Protein AF-A0A4U9VZW2-F1 (afdb_monomer)

Structure (mmCIF, N/CA/C/O backbone):
data_AF-A0A4U9VZW2-F1
#
_entry.id   AF-A0A4U9VZW2-F1
#
loop_
_atom_site.group_PDB
_atom_site.id
_atom_site.type_symbol
_atom_site.label_atom_id
_atom_site.label_alt_id
_atom_site.label_comp_id
_atom_site.label_asym_id
_atom_site.label_entity_id
_atom_site.label_seq_id
_atom_site.pdbx_PDB_ins_code
_atom_site.Cartn_x
_atom_site.Cartn_y
_atom_site.Cartn_z
_atom_site.occupancy
_atom_site.B_iso_or_equiv
_atom_site.auth_seq_id
_atom_site.auth_comp_id
_atom_site.auth_asym_id
_atom_site.auth_atom_id
_atom_site.pdbx_PDB_model_num
ATOM 1 N N . MET A 1 1 ? -30.112 4.342 23.557 1.00 39.19 1 MET A N 1
ATOM 2 C CA . MET A 1 1 ? -29.332 3.301 22.851 1.00 39.19 1 MET A CA 1
ATOM 3 C C . MET A 1 1 ? -28.695 4.005 21.661 1.00 39.19 1 MET A C 1
ATOM 5 O O . MET A 1 1 ? -29.442 4.526 20.860 1.00 39.19 1 MET A O 1
ATOM 9 N N . GLN A 1 2 ? -27.408 4.328 21.600 1.00 42.91 2 GLN A N 1
ATOM 10 C CA . GLN A 1 2 ? -26.282 3.405 21.543 1.00 42.91 2 GLN A CA 1
ATOM 11 C C . GLN A 1 2 ? -25.021 4.188 21.951 1.00 42.91 2 GLN A C 1
ATOM 13 O O . GLN A 1 2 ? -24.633 5.150 21.292 1.00 42.91 2 GLN A O 1
ATOM 18 N N . ARG A 1 3 ? -24.383 3.798 23.053 1.00 37.78 3 ARG A N 1
ATOM 19 C CA . ARG A 1 3 ? -22.999 4.193 23.321 1.00 37.78 3 ARG A CA 1
ATOM 20 C C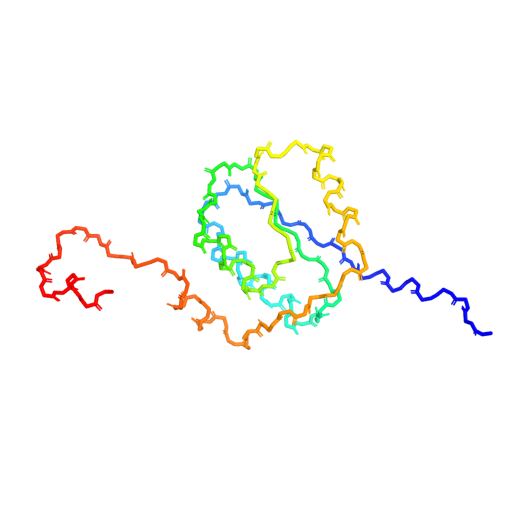 . ARG A 1 3 ? -22.117 3.580 22.225 1.00 37.78 3 ARG A C 1
ATOM 22 O O . ARG A 1 3 ? -22.179 2.376 22.019 1.00 37.78 3 ARG A O 1
ATOM 29 N N . GLY A 1 4 ? -21.336 4.425 21.554 1.00 41.81 4 GLY A N 1
ATOM 30 C CA . GLY A 1 4 ? -20.045 4.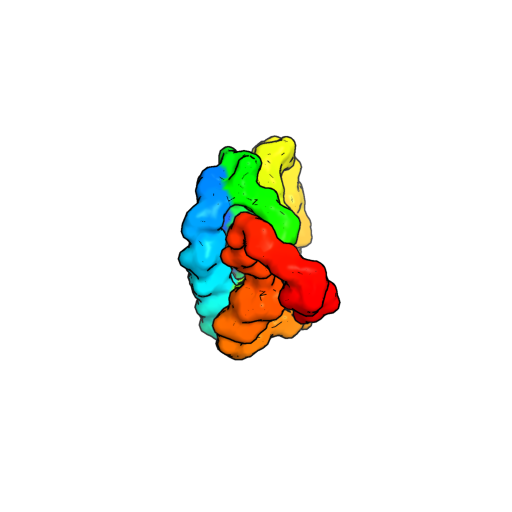115 20.935 1.00 41.81 4 GLY A CA 1
ATOM 31 C C . GLY A 1 4 ? -19.922 2.824 20.124 1.00 41.81 4 GLY A C 1
ATOM 32 O O . GLY A 1 4 ? -19.431 1.826 20.634 1.00 41.81 4 GLY A O 1
ATOM 33 N N . MET A 1 5 ? -20.189 2.885 18.820 1.00 43.16 5 MET A N 1
ATOM 34 C CA . MET A 1 5 ? -19.498 2.003 17.873 1.00 43.16 5 MET A CA 1
ATOM 35 C C . MET A 1 5 ? -18.223 2.700 17.400 1.00 43.16 5 MET A C 1
ATOM 37 O O . MET A 1 5 ? -18.113 3.127 16.255 1.00 43.16 5 MET A O 1
ATOM 41 N N . LEU A 1 6 ? -17.235 2.826 18.287 1.00 48.75 6 LEU A N 1
ATOM 42 C CA . LEU A 1 6 ? -15.861 2.973 17.817 1.00 48.75 6 LEU A CA 1
ATOM 43 C C . LEU A 1 6 ? -15.429 1.599 17.293 1.00 48.75 6 LEU A C 1
ATOM 45 O O . LEU A 1 6 ? -14.735 0.846 17.968 1.00 48.75 6 LEU A O 1
ATOM 49 N N . THR A 1 7 ? -15.885 1.237 16.093 1.00 51.06 7 THR A N 1
ATOM 50 C CA . THR A 1 7 ? -15.303 0.134 15.321 1.00 51.06 7 THR A CA 1
ATOM 51 C C . THR A 1 7 ? -13.916 0.587 14.872 1.00 51.06 7 THR A C 1
ATOM 53 O O . THR A 1 7 ? -13.721 1.047 13.748 1.00 51.06 7 THR A O 1
ATOM 56 N N . ILE A 1 8 ? -12.942 0.537 15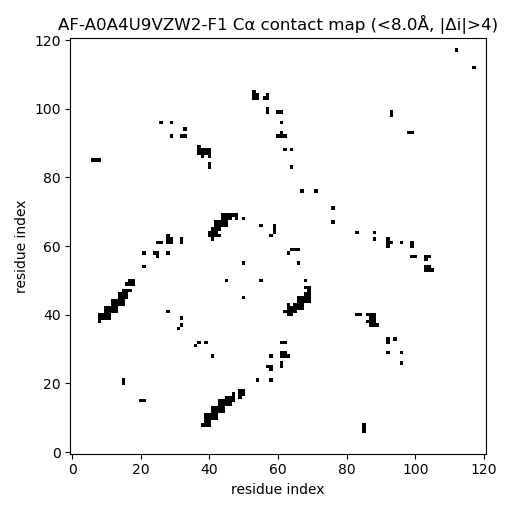.782 1.00 57.03 8 ILE A N 1
ATOM 57 C CA . ILE A 1 8 ? -11.546 0.831 15.465 1.00 57.03 8 ILE A CA 1
ATOM 58 C C . ILE A 1 8 ? -10.994 -0.405 14.761 1.00 57.03 8 ILE A C 1
ATOM 60 O O . ILE A 1 8 ? -10.429 -1.305 15.375 1.00 57.03 8 ILE A O 1
ATOM 64 N N . ALA A 1 9 ? -11.207 -0.482 13.451 1.00 75.62 9 ALA A N 1
ATOM 65 C CA . ALA A 1 9 ? -10.471 -1.428 12.630 1.00 75.62 9 ALA A CA 1
ATOM 66 C C . ALA A 1 9 ? -8.979 -1.056 12.660 1.00 75.62 9 ALA A C 1
ATOM 68 O O . ALA A 1 9 ? -8.637 0.130 12.612 1.00 75.62 9 ALA A O 1
ATOM 69 N N . ALA A 1 10 ? -8.097 -2.051 12.753 1.00 92.00 10 ALA A N 1
ATOM 70 C CA . ALA A 1 10 ? -6.655 -1.828 12.824 1.00 92.00 10 ALA A CA 1
ATOM 71 C C . ALA A 1 10 ? -6.131 -1.022 11.617 1.00 92.00 10 ALA A C 1
ATOM 73 O O . ALA A 1 10 ? -6.718 -1.042 10.529 1.00 92.00 10 ALA A O 1
ATOM 74 N N . THR A 1 11 ? -5.017 -0.317 11.823 1.00 96.00 11 THR A N 1
ATOM 75 C CA . THR A 1 11 ? -4.229 0.287 10.741 1.00 96.00 11 THR A CA 1
ATOM 76 C C . THR A 1 11 ? -2.906 -0.465 10.661 1.00 96.00 11 THR A C 1
ATOM 78 O O . THR A 1 11 ? -2.151 -0.467 11.629 1.00 96.00 11 THR A O 1
ATOM 81 N N . LEU A 1 12 ? -2.647 -1.130 9.538 1.00 97.56 12 LEU A N 1
ATOM 82 C CA . LEU A 1 12 ? -1.380 -1.790 9.238 1.00 97.56 12 LEU A CA 1
ATOM 83 C C . LEU A 1 12 ? -0.543 -0.873 8.357 1.00 97.56 12 LEU A C 1
ATOM 85 O O . LEU A 1 12 ? -1.049 -0.342 7.369 1.00 97.56 12 LEU A O 1
ATOM 89 N N . ILE A 1 13 ? 0.722 -0.694 8.721 1.00 98.06 13 ILE A N 1
ATOM 90 C CA . ILE A 1 13 ? 1.673 0.135 7.986 1.00 98.06 13 ILE A CA 1
ATOM 91 C C . ILE A 1 13 ? 2.816 -0.771 7.547 1.00 98.06 13 ILE A C 1
ATOM 93 O O . ILE A 1 13 ? 3.542 -1.300 8.385 1.00 98.06 13 ILE A O 1
ATOM 97 N N . PHE A 1 14 ? 2.971 -0.930 6.241 1.00 98.00 14 PHE A N 1
ATOM 98 C CA . PHE A 1 14 ? 4.127 -1.570 5.632 1.00 98.00 14 PHE A CA 1
ATOM 99 C C . PHE A 1 14 ? 5.193 -0.522 5.350 1.00 98.00 14 PHE A C 1
ATOM 101 O O . PHE A 1 14 ? 4.868 0.583 4.918 1.00 98.00 14 PHE A O 1
ATOM 108 N N . ALA A 1 15 ? 6.453 -0.862 5.582 1.00 96.50 15 ALA A N 1
ATOM 109 C CA . ALA A 1 15 ? 7.581 -0.070 5.120 1.00 96.50 15 ALA A CA 1
ATOM 110 C C . ALA A 1 15 ? 8.095 -0.687 3.816 1.00 96.50 15 ALA A C 1
ATOM 112 O O . ALA A 1 15 ? 8.321 -1.890 3.769 1.00 96.50 15 ALA A O 1
ATOM 113 N N . LEU A 1 16 ? 8.247 0.133 2.781 1.00 96.12 16 LEU A N 1
ATOM 114 C CA . LEU A 1 16 ? 8.802 -0.264 1.491 1.00 96.12 16 LEU A CA 1
ATOM 115 C C . LEU A 1 16 ? 10.176 0.382 1.338 1.00 96.12 16 LEU A C 1
ATOM 117 O O . LEU A 1 16 ? 10.279 1.612 1.318 1.00 96.12 16 LEU A O 1
ATOM 121 N N . TYR A 1 17 ? 11.219 -0.430 1.242 1.00 95.31 17 TYR A N 1
ATOM 122 C CA . TYR A 1 17 ? 12.598 0.022 1.120 1.00 95.31 17 TYR A CA 1
ATOM 123 C C . TYR A 1 17 ? 13.138 -0.150 -0.291 1.00 95.31 17 TYR A C 1
ATOM 125 O O . TYR A 1 17 ? 13.990 0.644 -0.685 1.00 95.31 17 TYR A O 1
ATOM 133 N N . GLN A 1 18 ? 12.705 -1.169 -1.028 1.00 93.88 18 GLN A N 1
ATOM 134 C CA . GLN A 1 18 ? 13.274 -1.526 -2.324 1.00 93.88 18 GLN A CA 1
ATOM 135 C C . GLN A 1 18 ? 12.191 -1.988 -3.309 1.00 93.88 18 GLN A C 1
ATOM 137 O O . GLN A 1 18 ? 11.130 -2.474 -2.929 1.00 93.88 18 GLN A O 1
ATOM 142 N N . SER A 1 19 ? 12.448 -1.814 -4.608 1.00 91.19 19 SER A N 1
ATOM 143 C CA . SER A 1 19 ? 11.466 -2.121 -5.660 1.00 91.19 19 SER A CA 1
ATOM 144 C C . SER A 1 19 ? 11.207 -3.620 -5.861 1.00 91.19 19 SER A C 1
ATOM 146 O O . SER A 1 19 ? 10.221 -3.990 -6.486 1.00 91.19 19 SER A O 1
ATOM 148 N N . ASP A 1 20 ? 12.096 -4.491 -5.393 1.00 91.75 20 ASP A N 1
ATOM 149 C CA . ASP A 1 20 ? 11.942 -5.948 -5.458 1.00 91.75 20 ASP A CA 1
ATOM 150 C C . ASP A 1 20 ? 10.969 -6.496 -4.398 1.00 91.75 20 ASP A C 1
ATOM 152 O O . ASP A 1 20 ? 10.382 -7.556 -4.599 1.00 91.75 20 ASP A O 1
ATOM 156 N N . GLU A 1 21 ? 10.696 -5.733 -3.336 1.00 94.56 21 GLU A N 1
ATOM 157 C CA . GLU A 1 21 ? 9.683 -6.057 -2.319 1.00 94.56 21 GLU A CA 1
ATOM 158 C C . GLU A 1 21 ? 8.241 -5.870 -2.831 1.00 94.56 21 GLU A C 1
ATOM 160 O O . GLU A 1 21 ? 7.291 -6.327 -2.195 1.00 94.56 21 GLU A O 1
ATOM 165 N N . ILE A 1 22 ? 8.046 -5.196 -3.974 1.00 94.12 22 ILE A N 1
ATOM 166 C CA . ILE A 1 22 ? 6.721 -4.830 -4.504 1.00 94.12 22 ILE A CA 1
ATOM 167 C C . ILE A 1 22 ? 5.836 -6.051 -4.730 1.00 94.12 22 ILE A C 1
ATOM 169 O O . ILE A 1 22 ? 4.658 -6.023 -4.374 1.00 94.12 22 ILE A O 1
ATOM 173 N N . ASP A 1 23 ? 6.392 -7.115 -5.305 1.00 93.12 23 ASP A N 1
ATOM 174 C CA . ASP A 1 23 ? 5.631 -8.323 -5.613 1.00 93.12 23 ASP A CA 1
ATOM 175 C C . ASP A 1 23 ? 5.155 -9.011 -4.334 1.00 93.12 23 ASP A C 1
ATOM 177 O O . ASP A 1 23 ? 3.971 -9.327 -4.203 1.00 93.12 23 ASP A O 1
ATOM 181 N N . GLU A 1 24 ? 6.047 -9.201 -3.364 1.00 95.44 24 GLU A N 1
ATOM 182 C CA . GLU A 1 24 ? 5.690 -9.793 -2.076 1.00 95.44 24 GLU A CA 1
ATOM 183 C C . GLU A 1 24 ? 4.649 -8.930 -1.349 1.00 95.44 24 GLU A C 1
ATOM 185 O O . GLU A 1 24 ? 3.619 -9.428 -0.882 1.00 95.44 24 GLU A O 1
ATOM 190 N N . LEU A 1 25 ? 4.871 -7.616 -1.322 1.00 96.69 25 LEU A N 1
ATOM 191 C CA . LEU A 1 25 ? 3.983 -6.667 -0.672 1.00 96.69 25 LEU A CA 1
ATOM 192 C C . LEU A 1 25 ? 2.590 -6.647 -1.322 1.00 96.69 25 LEU A C 1
ATOM 194 O O . LEU A 1 25 ? 1.581 -6.611 -0.615 1.00 96.69 25 LEU A O 1
ATOM 198 N N . ALA A 1 26 ? 2.507 -6.729 -2.652 1.00 96.50 26 ALA A N 1
ATOM 199 C CA . ALA A 1 26 ? 1.244 -6.817 -3.377 1.00 96.50 26 ALA A CA 1
ATOM 200 C C . ALA A 1 26 ? 0.425 -8.047 -2.945 1.00 96.50 26 ALA A C 1
ATOM 202 O O . ALA A 1 26 ? -0.770 -7.909 -2.660 1.00 96.50 26 ALA A O 1
ATOM 203 N N . HIS A 1 27 ? 1.067 -9.216 -2.820 1.00 97.06 27 HIS A N 1
ATOM 204 C CA . HIS A 1 27 ? 0.428 -10.449 -2.344 1.00 97.06 27 HIS A CA 1
ATOM 205 C C . HIS A 1 27 ? -0.045 -10.336 -0.893 1.00 97.06 27 HIS A C 1
ATOM 207 O O . HIS A 1 27 ? -1.182 -10.699 -0.578 1.00 97.06 27 HIS A O 1
ATOM 213 N N . GLN A 1 28 ? 0.791 -9.791 -0.005 1.00 97.81 28 GLN A N 1
ATOM 214 C CA . GLN A 1 28 ? 0.434 -9.603 1.403 1.00 97.81 28 GLN A CA 1
ATOM 215 C C . GLN A 1 28 ? -0.774 -8.667 1.560 1.00 97.81 28 GLN A C 1
ATOM 217 O O . GLN A 1 28 ? -1.728 -8.989 2.274 1.00 97.81 28 GLN A O 1
ATOM 222 N N . ILE A 1 29 ? -0.767 -7.526 0.865 1.00 97.81 29 ILE A N 1
ATOM 223 C CA . ILE A 1 29 ? -1.851 -6.534 0.902 1.00 97.81 29 ILE A CA 1
ATOM 224 C C . ILE A 1 29 ? -3.156 -7.127 0.375 1.00 97.81 29 ILE A C 1
ATOM 226 O O . ILE A 1 29 ? -4.201 -6.961 1.012 1.00 97.81 29 ILE A O 1
ATOM 230 N N . HIS A 1 30 ? -3.103 -7.821 -0.762 1.00 97.88 30 HIS A N 1
ATOM 231 C CA . HIS A 1 30 ? -4.272 -8.457 -1.367 1.00 97.88 30 HIS A CA 1
ATOM 232 C C . HIS A 1 30 ? -4.872 -9.526 -0.450 1.00 97.88 30 HIS A C 1
ATOM 234 O O . HIS A 1 30 ? -6.059 -9.460 -0.123 1.00 97.88 30 HIS A O 1
ATOM 240 N N . SER A 1 31 ? -4.043 -10.433 0.072 1.00 96.88 31 SER A N 1
ATOM 241 C CA . SER A 1 31 ? -4.473 -11.485 1.000 1.00 96.88 31 SER A CA 1
ATOM 242 C C . SER A 1 31 ? -5.108 -10.911 2.273 1.00 96.88 31 SER A C 1
ATOM 244 O O . SER A 1 31 ? -6.192 -11.333 2.699 1.00 96.88 31 SER A O 1
ATOM 246 N N . LEU A 1 32 ? -4.500 -9.875 2.861 1.00 96.50 32 LEU A N 1
ATOM 247 C CA . LEU A 1 32 ? -5.066 -9.168 4.011 1.00 96.50 32 LEU A CA 1
ATOM 248 C C . LEU A 1 32 ? -6.404 -8.511 3.676 1.00 96.50 32 LEU A C 1
ATOM 250 O O . LEU A 1 32 ? -7.349 -8.608 4.460 1.00 96.50 32 LEU A O 1
ATOM 254 N N . ARG A 1 33 ? -6.512 -7.865 2.512 1.00 96.00 33 ARG A N 1
ATOM 255 C CA . ARG A 1 33 ? -7.756 -7.226 2.083 1.00 96.00 33 ARG A CA 1
ATOM 256 C C . ARG A 1 33 ? -8.879 -8.244 1.893 1.00 96.00 33 ARG A C 1
ATOM 258 O O . ARG A 1 33 ? -9.986 -8.003 2.373 1.00 96.00 33 ARG A O 1
ATOM 265 N N . ARG A 1 34 ? -8.603 -9.376 1.239 1.00 95.12 34 ARG A N 1
ATOM 266 C CA . ARG A 1 34 ? -9.583 -10.451 1.011 1.00 95.12 34 ARG A CA 1
ATOM 267 C C . ARG A 1 34 ? -10.020 -11.116 2.317 1.00 95.12 34 ARG A C 1
ATOM 269 O O . ARG A 1 34 ? -11.204 -11.381 2.489 1.00 95.12 34 ARG A O 1
ATOM 276 N N . SER A 1 35 ? -9.094 -11.335 3.252 1.00 94.19 35 SER A N 1
ATOM 277 C CA . SER A 1 35 ? -9.375 -12.043 4.512 1.00 94.19 35 SER A CA 1
ATOM 278 C C . SER A 1 35 ? -9.967 -11.169 5.624 1.00 94.19 35 SER A C 1
ATOM 280 O O . SER A 1 35 ? -10.691 -11.679 6.477 1.00 94.19 35 SER A O 1
ATOM 282 N N . ARG A 1 36 ? -9.666 -9.862 5.659 1.00 93.50 36 ARG A N 1
ATOM 283 C CA . ARG A 1 36 ? -10.092 -8.948 6.742 1.00 93.50 36 ARG A CA 1
ATOM 284 C C . ARG A 1 36 ? -11.175 -7.948 6.333 1.00 93.50 36 ARG A C 1
ATOM 286 O O . ARG A 1 36 ? -11.710 -7.258 7.201 1.00 93.50 36 ARG A O 1
ATOM 293 N N . GLY A 1 37 ? -11.510 -7.870 5.046 1.00 92.06 37 GLY A N 1
ATOM 294 C CA . GLY A 1 37 ? -12.555 -6.993 4.525 1.00 92.06 37 GLY A CA 1
ATOM 295 C C . GLY A 1 37 ? -12.133 -5.527 4.393 1.00 92.06 37 GLY A C 1
ATOM 296 O O . GLY A 1 37 ? -10.974 -5.153 4.565 1.00 92.06 37 GLY A O 1
ATOM 297 N N . ASP A 1 38 ? -13.096 -4.674 4.063 1.00 93.69 38 ASP A N 1
ATOM 298 C CA . ASP A 1 38 ? -12.953 -3.251 3.717 1.00 93.69 38 ASP A CA 1
ATOM 299 C C . ASP A 1 38 ? -12.652 -2.313 4.902 1.00 93.69 38 ASP A C 1
ATOM 301 O O . ASP A 1 38 ? -12.154 -1.205 4.698 1.00 93.69 38 ASP A O 1
ATOM 305 N N . GLY A 1 39 ? -12.929 -2.738 6.138 1.00 94.00 39 GLY A N 1
ATOM 306 C CA . GLY A 1 39 ? -12.684 -1.937 7.341 1.00 94.00 39 GLY A CA 1
ATOM 307 C C . GLY A 1 39 ? -11.206 -1.810 7.722 1.00 94.00 39 GLY A C 1
ATOM 308 O O . GLY A 1 39 ? -10.820 -0.815 8.331 1.00 94.00 39 GLY A O 1
ATOM 309 N N . LEU A 1 40 ? -10.367 -2.791 7.366 1.00 95.06 40 LEU A N 1
ATOM 310 C CA . LEU A 1 40 ? -8.926 -2.754 7.634 1.00 95.06 40 LEU A CA 1
ATOM 311 C C . LEU A 1 40 ? -8.271 -1.604 6.857 1.00 95.06 40 LEU A C 1
ATOM 313 O O . LEU A 1 40 ? -8.457 -1.497 5.641 1.00 95.06 40 LEU A O 1
ATOM 317 N N . LYS A 1 41 ? -7.468 -0.776 7.535 1.00 97.06 41 LYS A N 1
ATOM 318 C CA . LYS A 1 41 ? -6.671 0.258 6.868 1.00 97.06 41 LYS A CA 1
ATOM 319 C C . LYS A 1 41 ? -5.263 -0.259 6.631 1.00 97.06 41 LYS A C 1
ATOM 321 O O . LYS A 1 41 ? -4.590 -0.666 7.569 1.00 97.06 41 LYS A O 1
ATOM 326 N N . ILE A 1 42 ? -4.843 -0.259 5.376 1.00 98.06 42 ILE A N 1
ATOM 327 C CA . ILE A 1 42 ? -3.535 -0.725 4.931 1.00 98.06 42 ILE A CA 1
ATOM 328 C C . ILE A 1 42 ? -2.803 0.473 4.340 1.00 98.06 42 ILE A C 1
ATOM 330 O O . ILE A 1 42 ? -3.293 1.093 3.400 1.00 98.06 42 ILE A O 1
ATOM 334 N N . VAL A 1 43 ? -1.648 0.807 4.890 1.00 98.31 43 VAL A N 1
ATOM 335 C CA . VAL A 1 43 ? -0.812 1.918 4.442 1.00 98.31 43 VAL A CA 1
ATOM 336 C C . VAL A 1 43 ? 0.532 1.361 4.018 1.00 98.31 43 VAL A C 1
ATOM 338 O O . VAL A 1 43 ? 1.089 0.518 4.715 1.00 98.31 43 VAL A O 1
ATOM 341 N N . VAL A 1 44 ? 1.068 1.844 2.904 1.00 98.25 44 VAL A N 1
ATOM 342 C CA . VAL A 1 44 ? 2.458 1.584 2.521 1.00 98.25 44 VAL A CA 1
ATOM 343 C C . VAL A 1 44 ? 3.229 2.879 2.672 1.00 98.25 44 VAL A C 1
ATOM 345 O O . VAL A 1 44 ? 2.879 3.893 2.074 1.00 98.25 44 VAL A O 1
ATOM 348 N N . ARG A 1 45 ? 4.269 2.857 3.494 1.00 97.56 45 ARG A N 1
ATOM 349 C CA . ARG A 1 45 ? 5.201 3.957 3.672 1.00 97.56 45 ARG A CA 1
ATOM 350 C C . ARG A 1 45 ? 6.472 3.644 2.898 1.00 97.56 45 ARG A C 1
ATOM 352 O O . ARG A 1 45 ? 7.232 2.761 3.278 1.00 97.56 45 ARG A O 1
ATOM 359 N N . GLU A 1 46 ? 6.716 4.404 1.844 1.00 96.38 46 GLU A N 1
ATOM 360 C CA . GLU A 1 46 ? 7.979 4.365 1.121 1.00 96.38 46 GLU A CA 1
ATOM 361 C C . GLU A 1 46 ? 9.086 5.000 1.982 1.00 96.38 46 GLU A C 1
ATOM 363 O O . GLU A 1 46 ? 8.952 6.125 2.478 1.00 96.38 46 GLU A O 1
ATOM 368 N N . MET A 1 47 ? 10.170 4.255 2.181 1.00 95.12 47 MET A N 1
ATOM 369 C CA . MET A 1 47 ? 11.337 4.641 2.979 1.00 95.12 47 MET A CA 1
ATOM 370 C C . MET A 1 47 ? 12.552 5.004 2.117 1.00 95.12 47 MET A C 1
ATOM 372 O O . MET A 1 47 ? 13.488 5.625 2.618 1.00 95.12 47 MET A O 1
ATOM 376 N N . SER A 1 48 ? 12.543 4.638 0.833 1.00 91.88 48 SER A N 1
ATOM 377 C CA . SER A 1 48 ? 13.550 5.025 -0.158 1.00 91.88 48 SER A CA 1
ATOM 378 C C . SER A 1 48 ? 12.868 5.273 -1.507 1.00 91.88 48 SER A C 1
ATOM 380 O O . SER A 1 48 ? 11.867 4.621 -1.788 1.00 91.88 48 SER A O 1
ATOM 382 N N . ALA A 1 49 ? 13.390 6.191 -2.330 1.00 86.06 49 ALA A N 1
ATOM 383 C CA . ALA A 1 49 ? 12.813 6.563 -3.629 1.00 86.06 49 ALA A CA 1
ATOM 384 C C . ALA A 1 49 ? 12.910 5.410 -4.649 1.00 86.06 49 ALA A C 1
ATOM 386 O O . ALA A 1 49 ? 13.786 5.387 -5.513 1.00 86.06 49 ALA A O 1
ATOM 387 N N . SER A 1 50 ? 12.021 4.435 -4.506 1.00 83.06 50 SER A N 1
ATOM 388 C CA . SER A 1 50 ? 12.058 3.128 -5.165 1.00 83.06 50 SER A CA 1
ATOM 389 C C . SER A 1 50 ? 10.719 2.769 -5.802 1.00 83.06 50 SER A C 1
ATOM 391 O O . SER A 1 50 ? 10.674 1.905 -6.679 1.00 83.06 50 SER A O 1
ATOM 393 N N . LEU A 1 51 ? 9.640 3.456 -5.418 1.00 90.94 51 LEU A N 1
ATOM 394 C CA . LEU A 1 51 ? 8.299 3.183 -5.894 1.00 90.94 51 LEU A CA 1
ATOM 395 C C . LEU A 1 51 ? 8.016 3.919 -7.206 1.00 90.94 51 LEU A C 1
ATOM 397 O O . LEU A 1 51 ? 8.002 5.150 -7.277 1.00 90.94 51 LEU A O 1
ATOM 401 N N . ARG A 1 52 ? 7.743 3.154 -8.263 1.00 91.31 52 ARG A N 1
ATOM 402 C CA . ARG A 1 52 ? 7.284 3.700 -9.545 1.00 91.31 52 ARG A CA 1
ATOM 403 C C . ARG A 1 52 ? 5.772 3.898 -9.522 1.00 91.31 52 ARG A C 1
ATOM 405 O O . ARG A 1 52 ? 5.051 3.219 -8.797 1.00 91.31 52 ARG A O 1
ATOM 412 N N . TYR A 1 53 ? 5.270 4.755 -10.406 1.00 90.56 53 TYR A N 1
ATOM 413 C CA . TYR A 1 53 ? 3.831 5.004 -10.535 1.00 90.56 53 TYR A CA 1
ATOM 414 C C . TYR A 1 53 ? 3.009 3.738 -10.855 1.00 90.56 53 TYR A C 1
ATOM 416 O O . TYR A 1 53 ? 1.908 3.566 -10.336 1.00 90.56 53 TYR A O 1
ATOM 424 N N . SER A 1 54 ? 3.534 2.830 -11.688 1.00 90.81 54 SER A N 1
ATOM 425 C CA . SER A 1 54 ? 2.896 1.531 -11.968 1.00 90.81 54 SER A CA 1
ATOM 426 C C . SER A 1 54 ? 2.724 0.697 -10.703 1.00 90.81 54 SER A C 1
ATOM 428 O O . SER A 1 54 ? 1.664 0.117 -10.476 1.00 90.81 54 SER A O 1
ATOM 430 N N . ASP A 1 55 ? 3.754 0.688 -9.865 1.00 92.94 55 ASP A N 1
ATOM 431 C CA . ASP A 1 55 ? 3.818 -0.127 -8.660 1.00 92.94 55 ASP A CA 1
ATOM 432 C C . ASP A 1 55 ? 2.903 0.471 -7.587 1.00 92.94 55 ASP A C 1
ATOM 434 O O . ASP A 1 55 ? 2.146 -0.248 -6.942 1.00 92.94 55 ASP A O 1
ATOM 438 N N . GLU A 1 56 ? 2.859 1.802 -7.472 1.00 94.62 56 GLU A N 1
ATOM 439 C CA . GLU A 1 56 ? 1.881 2.505 -6.637 1.00 94.62 56 GLU A CA 1
ATOM 440 C C . GLU A 1 56 ? 0.445 2.110 -7.017 1.00 94.62 56 GLU A C 1
ATOM 442 O O . GLU A 1 56 ? -0.357 1.725 -6.159 1.00 94.62 56 GLU A O 1
ATOM 447 N N . ARG A 1 57 ? 0.124 2.145 -8.317 1.00 94.25 57 ARG A N 1
ATOM 448 C CA . ARG A 1 57 ? -1.195 1.742 -8.822 1.00 94.25 57 ARG A CA 1
ATOM 449 C C . ARG A 1 57 ? -1.502 0.279 -8.538 1.00 94.25 57 ARG A C 1
ATOM 451 O O . ARG A 1 57 ? -2.640 -0.020 -8.174 1.00 94.25 57 ARG A O 1
ATOM 458 N N . LEU A 1 58 ? -0.520 -0.608 -8.680 1.00 95.00 58 LEU A N 1
ATOM 459 C CA . LEU A 1 58 ? -0.657 -2.022 -8.345 1.00 95.00 58 LEU A CA 1
ATOM 460 C C . LEU A 1 58 ? -1.002 -2.203 -6.861 1.00 95.00 58 LEU A C 1
ATOM 462 O O . LEU A 1 58 ? -2.016 -2.821 -6.548 1.00 95.00 58 LEU A O 1
ATOM 466 N N . LEU A 1 59 ? -0.232 -1.609 -5.945 1.00 96.25 59 LEU A N 1
ATOM 467 C CA . LEU A 1 59 ? -0.462 -1.739 -4.500 1.00 96.25 59 LEU A CA 1
ATOM 468 C C . LEU A 1 59 ? -1.829 -1.170 -4.076 1.00 96.25 59 LEU A C 1
ATOM 470 O O . LEU A 1 59 ? -2.535 -1.755 -3.242 1.00 96.25 59 LEU A O 1
ATOM 474 N N . LEU A 1 60 ? -2.250 -0.055 -4.683 1.00 96.56 60 LEU A N 1
ATOM 475 C CA . LEU A 1 60 ? -3.598 0.486 -4.507 1.00 96.56 60 LEU A CA 1
ATOM 476 C C . LEU A 1 60 ? -4.660 -0.499 -5.017 1.00 96.56 60 LEU A C 1
ATOM 478 O O . LEU A 1 60 ? -5.618 -0.788 -4.294 1.00 96.56 60 LEU A O 1
ATOM 482 N N . ALA A 1 61 ? -4.495 -1.065 -6.212 1.00 95.62 61 ALA A N 1
ATOM 483 C CA . ALA A 1 61 ? -5.431 -2.042 -6.766 1.00 95.62 61 ALA A CA 1
ATOM 484 C C . ALA A 1 61 ? -5.512 -3.329 -5.922 1.00 95.62 61 ALA A C 1
ATOM 486 O O . ALA A 1 61 ? -6.605 -3.861 -5.734 1.00 95.62 61 ALA A O 1
ATOM 487 N N . CYS A 1 62 ? -4.401 -3.760 -5.317 1.00 96.38 62 CYS A N 1
ATOM 488 C CA . CYS A 1 62 ? -4.360 -4.897 -4.394 1.00 96.38 62 CYS A CA 1
ATOM 489 C C . CYS A 1 62 ? -5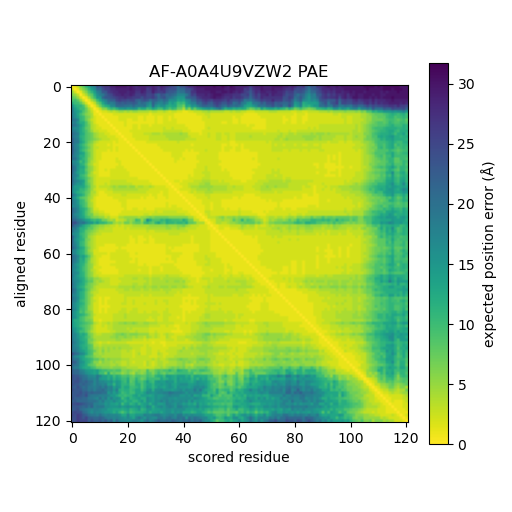.112 -4.645 -3.080 1.00 96.38 62 CYS A C 1
ATOM 491 O O . CYS A 1 62 ? -5.587 -5.590 -2.458 1.00 96.38 62 CYS A O 1
ATOM 493 N N . GLY A 1 63 ? -5.248 -3.390 -2.632 1.00 96.56 63 GLY A N 1
ATOM 494 C CA . GLY A 1 63 ? -6.035 -3.083 -1.430 1.00 96.56 63 GLY A CA 1
ATOM 495 C C . GLY A 1 63 ? -5.432 -2.086 -0.440 1.00 96.56 63 GLY A C 1
ATOM 496 O O . GLY A 1 63 ? -6.051 -1.863 0.605 1.00 96.56 63 GLY A O 1
ATOM 497 N N . ALA A 1 64 ? -4.301 -1.439 -0.750 1.00 97.62 64 ALA A N 1
ATOM 498 C CA . ALA A 1 64 ? -3.708 -0.391 0.090 1.00 97.62 64 ALA A CA 1
ATOM 499 C C . ALA A 1 64 ? -4.577 0.878 0.140 1.00 97.62 64 ALA A C 1
ATOM 501 O O . ALA A 1 64 ? -4.902 1.461 -0.889 1.00 97.62 64 ALA A O 1
ATOM 502 N N . ASN A 1 65 ? -4.990 1.348 1.309 1.00 97.44 65 ASN A N 1
ATOM 503 C CA . ASN A 1 65 ? -5.765 2.587 1.434 1.00 97.44 65 ASN A CA 1
ATOM 504 C C . ASN A 1 65 ? -4.959 3.808 0.992 1.00 97.44 65 ASN A C 1
ATOM 506 O O . ASN A 1 65 ? -5.511 4.695 0.349 1.00 97.44 65 ASN A O 1
ATOM 510 N N . LEU A 1 66 ? -3.677 3.836 1.353 1.00 97.25 66 LEU A N 1
ATOM 511 C CA . LEU A 1 66 ? -2.808 4.984 1.163 1.00 97.25 66 LEU A CA 1
ATOM 512 C C . LEU A 1 66 ? -1.377 4.521 0.898 1.00 97.25 66 LEU A C 1
ATOM 514 O O . LEU A 1 66 ? -0.862 3.646 1.595 1.00 97.25 66 LEU A O 1
ATOM 518 N N . ILE A 1 67 ? -0.735 5.165 -0.068 1.00 97.6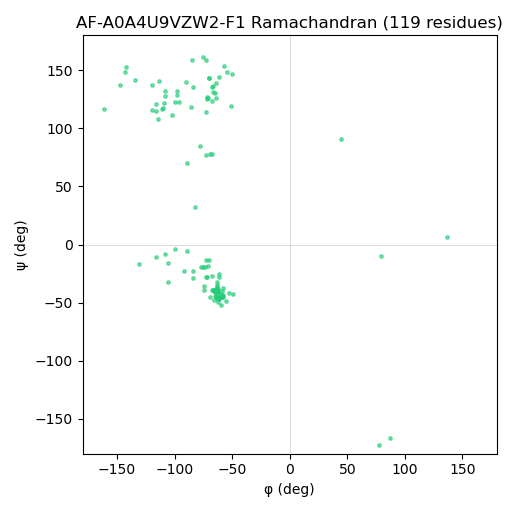2 67 ILE A N 1
ATOM 519 C CA . ILE A 1 67 ? 0.702 5.083 -0.286 1.00 97.62 67 ILE A CA 1
ATOM 520 C C . ILE A 1 67 ? 1.297 6.425 0.133 1.00 97.62 67 ILE A C 1
ATOM 522 O O . ILE A 1 67 ? 0.819 7.479 -0.284 1.00 97.62 67 ILE A O 1
ATOM 526 N N . VAL A 1 68 ? 2.307 6.399 0.996 1.00 97.12 68 VAL A N 1
ATOM 527 C CA . VAL A 1 68 ? 2.966 7.604 1.496 1.00 97.12 68 VAL A CA 1
ATOM 528 C C . VAL A 1 68 ? 4.404 7.612 1.000 1.00 97.12 68 VAL A C 1
ATOM 530 O O . VAL A 1 68 ? 5.215 6.845 1.521 1.00 97.12 68 VAL A O 1
ATOM 533 N N . PRO A 1 69 ? 4.744 8.485 0.042 1.00 95.00 69 PRO A N 1
ATOM 534 C CA . PRO A 1 69 ? 6.065 8.474 -0.557 1.00 95.00 69 PRO A CA 1
ATOM 535 C C . PRO A 1 69 ? 7.137 9.076 0.356 1.00 95.00 69 PRO A C 1
ATOM 537 O O . PRO A 1 69 ? 6.840 9.841 1.288 1.00 95.00 69 PRO A O 1
ATOM 540 N N . THR A 1 70 ? 8.397 8.765 0.053 1.00 94.56 70 THR A N 1
ATOM 541 C CA . THR A 1 70 ? 9.549 9.035 0.924 1.00 94.56 70 THR A CA 1
ATOM 542 C C . THR A 1 70 ? 9.769 10.521 1.223 1.00 94.56 70 THR A C 1
ATOM 544 O O . THR A 1 70 ? 10.285 10.858 2.289 1.00 94.56 70 THR A O 1
ATOM 547 N N . TRP A 1 71 ? 9.363 11.430 0.328 1.00 94.25 71 TRP A N 1
ATOM 548 C CA . TRP A 1 71 ? 9.562 12.877 0.499 1.00 94.25 71 TRP A CA 1
ATOM 549 C C . TRP A 1 71 ? 8.615 13.516 1.522 1.00 94.25 71 TRP A C 1
ATOM 551 O O . TRP A 1 71 ? 8.899 14.600 2.038 1.00 94.25 71 TRP A O 1
ATOM 561 N N . HIS A 1 72 ? 7.497 12.865 1.863 1.00 95.75 72 HIS A N 1
ATOM 562 C CA . HIS A 1 72 ? 6.645 13.352 2.946 1.00 95.75 72 HIS A CA 1
ATOM 563 C C . HIS A 1 72 ? 7.337 13.126 4.288 1.00 95.75 72 HIS A C 1
ATOM 565 O O . HIS A 1 72 ? 7.707 12.003 4.622 1.00 95.75 72 HIS A O 1
ATOM 571 N N . ARG A 1 73 ? 7.489 14.189 5.082 1.00 94.62 73 ARG A N 1
ATOM 572 C CA . ARG A 1 73 ? 8.094 14.120 6.420 1.00 94.62 73 ARG A CA 1
ATOM 573 C C . ARG A 1 73 ? 7.160 13.439 7.422 1.00 94.62 73 ARG A C 1
ATOM 575 O O . ARG A 1 73 ? 5.943 13.452 7.252 1.00 94.62 73 ARG A O 1
ATOM 582 N N . PHE A 1 74 ? 7.736 12.936 8.512 1.00 95.12 74 PHE A N 1
ATOM 583 C CA . PHE A 1 74 ? 7.010 12.223 9.568 1.00 95.12 74 PHE A CA 1
ATOM 584 C C . PHE A 1 74 ? 5.750 12.945 10.096 1.00 95.12 74 PHE A C 1
ATOM 586 O O . PHE A 1 74 ? 4.719 12.289 10.198 1.00 95.12 74 PHE A O 1
ATOM 593 N N . PRO A 1 75 ? 5.738 14.274 10.339 1.00 97.69 75 PRO A N 1
ATOM 594 C CA . PRO A 1 75 ? 4.513 14.948 10.781 1.00 97.69 75 PRO A CA 1
ATOM 595 C C . PRO A 1 75 ? 3.379 14.873 9.753 1.00 97.69 75 PRO A C 1
ATOM 597 O O . PRO A 1 75 ? 2.238 14.612 10.112 1.00 97.69 75 PRO A O 1
ATOM 600 N N . ILE A 1 76 ? 3.700 15.035 8.465 1.00 97.44 76 ILE A N 1
ATOM 601 C CA . ILE A 1 76 ? 2.711 14.927 7.384 1.00 97.44 76 ILE A CA 1
ATOM 602 C C . ILE A 1 76 ? 2.193 13.489 7.293 1.00 97.44 76 ILE A C 1
ATOM 604 O O . ILE A 1 76 ? 0.999 13.275 7.112 1.00 97.44 76 ILE A O 1
ATOM 608 N N . PHE A 1 77 ? 3.076 12.504 7.469 1.00 97.50 77 PHE A N 1
ATOM 609 C CA . PHE A 1 77 ? 2.683 11.100 7.540 1.00 97.50 77 PHE A CA 1
ATOM 610 C C . PHE A 1 77 ? 1.682 10.838 8.676 1.00 97.50 77 PHE A C 1
ATOM 612 O O . PHE A 1 77 ? 0.659 10.202 8.431 1.00 97.50 77 PHE A O 1
ATOM 619 N N . LEU A 1 78 ? 1.915 11.374 9.881 1.00 97.19 78 LEU A N 1
ATOM 620 C CA . LEU A 1 78 ? 0.96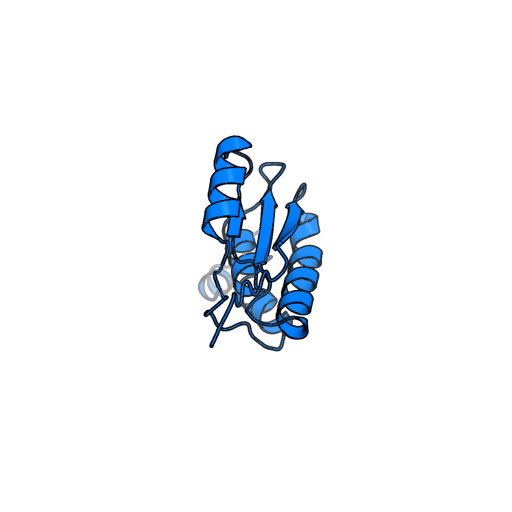4 11.261 10.993 1.00 97.19 78 LEU A CA 1
ATOM 621 C C . LEU A 1 78 ? -0.390 11.905 10.662 1.00 97.19 78 LEU A C 1
ATOM 623 O O . LEU A 1 78 ? -1.423 11.272 10.862 1.00 97.19 78 LEU A O 1
ATOM 627 N N . THR A 1 79 ? -0.396 13.106 10.074 1.00 98.06 79 THR A N 1
ATOM 628 C CA . THR A 1 79 ? -1.638 13.763 9.628 1.00 98.06 79 THR A CA 1
ATOM 629 C C . THR A 1 79 ? -2.403 12.909 8.611 1.00 98.06 79 THR A C 1
ATOM 631 O O . THR A 1 79 ? -3.626 12.797 8.676 1.00 98.06 79 THR A O 1
ATOM 634 N N . MET A 1 80 ? -1.700 12.257 7.682 1.00 97.62 80 MET A N 1
ATOM 635 C CA . MET A 1 80 ? -2.332 11.343 6.729 1.00 97.62 80 MET A CA 1
ATOM 636 C C . MET A 1 80 ? -2.894 10.086 7.413 1.00 97.62 80 MET A C 1
ATOM 638 O O . MET A 1 80 ? -3.984 9.639 7.056 1.00 97.62 80 MET A O 1
ATOM 642 N N . LEU A 1 81 ? -2.193 9.530 8.410 1.00 96.19 81 LEU A N 1
ATOM 643 C CA . LEU A 1 81 ? -2.678 8.386 9.193 1.00 96.19 81 LEU A CA 1
ATOM 644 C C . LEU A 1 81 ? -3.948 8.710 9.983 1.00 96.19 81 LEU A C 1
ATOM 646 O O . LEU A 1 81 ? -4.836 7.861 10.085 1.00 96.19 81 LEU A O 1
ATOM 650 N N . GLU A 1 82 ? -4.046 9.917 10.534 1.00 95.31 82 GLU A N 1
ATOM 651 C CA . GLU A 1 82 ? -5.261 10.405 11.190 1.00 95.31 82 GLU A CA 1
ATOM 652 C C . GLU A 1 82 ? -6.406 10.544 10.181 1.00 95.31 82 GLU A C 1
ATOM 654 O O . GLU A 1 8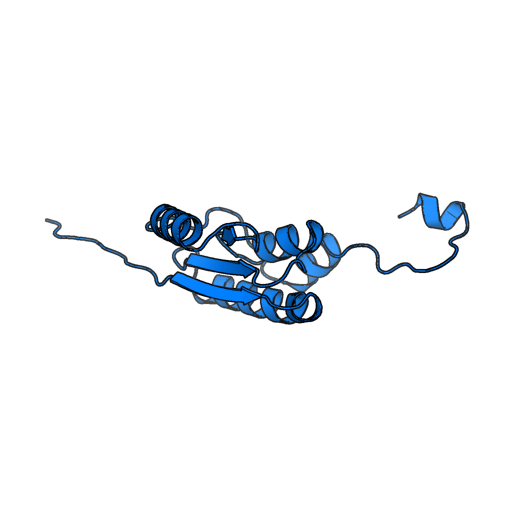2 ? -7.511 10.061 10.432 1.00 95.31 82 GLU A O 1
ATOM 659 N N . GLY A 1 83 ? -6.128 11.108 9.000 1.00 95.19 83 GLY A N 1
ATOM 660 C CA . GLY A 1 83 ? -7.124 11.331 7.949 1.00 95.19 83 GLY A CA 1
ATOM 661 C C . GLY A 1 83 ? -7.789 10.058 7.409 1.00 95.19 83 GLY A C 1
ATOM 662 O O . GLY A 1 83 ? -8.926 10.112 6.936 1.00 95.19 83 GLY A O 1
ATOM 663 N N . ILE A 1 84 ? -7.122 8.902 7.498 1.00 94.50 84 ILE A N 1
ATOM 664 C CA . ILE A 1 84 ? -7.689 7.612 7.066 1.00 94.50 84 ILE A CA 1
ATOM 665 C C . ILE A 1 84 ? -8.474 6.879 8.163 1.00 94.50 84 ILE A C 1
ATOM 667 O O . ILE A 1 84 ? -9.069 5.828 7.901 1.00 94.50 84 ILE A O 1
ATOM 671 N N . GLN A 1 85 ? -8.492 7.380 9.402 1.00 93.56 85 GLN A N 1
ATOM 672 C CA . GLN A 1 85 ? -9.261 6.734 10.463 1.00 93.56 85 GLN A CA 1
ATOM 673 C C . GLN A 1 85 ? -10.765 6.818 10.177 1.00 93.56 85 GLN A C 1
ATOM 675 O O . GLN A 1 85 ? -11.286 7.835 9.737 1.00 93.56 85 GLN A O 1
ATOM 680 N N . GLY A 1 86 ? -11.470 5.706 10.396 1.00 89.75 86 GLY A N 1
ATOM 681 C CA . GLY A 1 86 ? -12.902 5.585 10.098 1.00 89.75 86 GLY A CA 1
ATOM 682 C C . GLY A 1 86 ? -13.244 5.344 8.622 1.00 89.75 86 GLY A C 1
ATOM 683 O O . GLY A 1 86 ? -14.386 4.993 8.331 1.00 89.75 86 GLY A O 1
ATOM 684 N N . GLN A 1 87 ? -12.283 5.455 7.698 1.00 91.88 87 GLN A N 1
ATOM 685 C CA . GLN A 1 87 ? -12.522 5.127 6.293 1.00 91.88 87 GLN A CA 1
ATOM 686 C C . GLN A 1 87 ? -12.709 3.617 6.096 1.00 91.88 87 GLN A C 1
ATOM 688 O O . GLN A 1 87 ? -12.024 2.800 6.716 1.00 91.88 87 GLN A O 1
ATOM 693 N N . ARG A 1 88 ? -13.612 3.255 5.181 1.00 94.06 88 ARG A N 1
ATOM 694 C CA . ARG A 1 88 ? -13.773 1.897 4.649 1.00 94.06 88 ARG A CA 1
ATOM 695 C C . A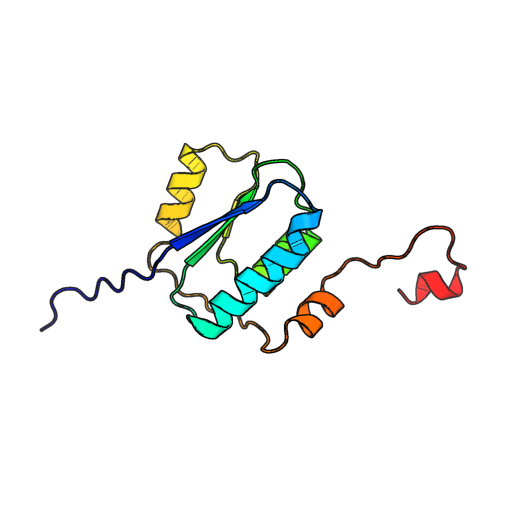RG A 1 88 ? -13.392 1.903 3.182 1.00 94.06 88 ARG A C 1
ATOM 697 O O . ARG A 1 88 ? -13.714 2.848 2.463 1.00 94.06 88 ARG A O 1
ATOM 704 N N . LEU A 1 89 ? -12.710 0.857 2.738 1.00 94.50 89 LEU A N 1
ATOM 705 C CA . LEU A 1 89 ? -12.315 0.751 1.346 1.00 94.50 89 LEU A CA 1
ATOM 706 C C . LEU A 1 89 ? -13.526 0.432 0.457 1.00 94.50 89 LEU A C 1
ATOM 708 O O . LEU A 1 89 ? -14.084 -0.653 0.541 1.00 94.50 89 LEU A O 1
ATOM 712 N N . SER A 1 90 ? -13.911 1.359 -0.419 1.00 92.62 90 SER A N 1
ATOM 713 C CA . SER A 1 90 ? -15.070 1.186 -1.310 1.00 92.62 90 SER A CA 1
ATOM 714 C C . SER A 1 90 ? -14.734 0.576 -2.671 1.00 92.62 90 SER A C 1
ATOM 716 O O . SER A 1 90 ? -15.613 0.028 -3.333 1.00 92.62 90 SER A O 1
ATOM 718 N N . ARG A 1 91 ? -13.479 0.684 -3.121 1.00 91.75 91 ARG A N 1
ATOM 719 C CA . ARG A 1 91 ? -13.070 0.178 -4.437 1.00 91.75 91 ARG A CA 1
ATOM 720 C C . ARG A 1 91 ? -13.070 -1.350 -4.467 1.00 91.75 91 ARG A C 1
ATOM 722 O O . ARG A 1 91 ? -12.685 -1.999 -3.494 1.00 91.75 91 ARG A O 1
ATOM 729 N N . HIS A 1 92 ? -13.458 -1.907 -5.609 1.00 91.56 92 HIS A N 1
ATOM 730 C CA . HIS A 1 92 ? -13.413 -3.344 -5.835 1.00 91.56 92 HIS A CA 1
ATOM 731 C C . HIS A 1 92 ? -11.963 -3.838 -5.881 1.00 91.56 92 HIS A C 1
ATOM 733 O O . HIS A 1 92 ? -11.118 -3.230 -6.537 1.00 91.56 92 HIS A O 1
ATOM 739 N N . VAL A 1 93 ? -11.701 -4.953 -5.200 1.00 94.56 93 VAL A N 1
ATOM 740 C CA . VAL A 1 93 ? -10.433 -5.681 -5.272 1.00 94.56 93 VAL A CA 1
ATOM 741 C C . VAL A 1 93 ? -10.733 -7.056 -5.868 1.00 94.56 93 VAL A C 1
ATOM 743 O O . VAL A 1 93 ? -11.475 -7.817 -5.230 1.00 94.56 93 VAL A O 1
ATOM 746 N N . PRO A 1 94 ? -10.209 -7.358 -7.073 1.00 92.81 94 PRO A N 1
ATOM 747 C CA . PRO A 1 94 ? -10.377 -8.651 -7.726 1.00 92.81 94 PRO A CA 1
ATOM 748 C C . PRO A 1 94 ? -10.031 -9.818 -6.806 1.00 92.81 94 PRO A C 1
ATOM 750 O O . PRO A 1 94 ? -9.152 -9.717 -5.950 1.00 92.81 94 PRO A O 1
ATOM 753 N N . GLU A 1 95 ? -10.737 -10.932 -6.975 1.00 92.75 95 GLU A N 1
ATOM 754 C CA . GLU A 1 95 ? -10.502 -12.135 -6.175 1.00 92.75 95 GLU A CA 1
ATOM 755 C C . GLU A 1 95 ? -9.139 -12.764 -6.452 1.00 92.75 95 GLU A C 1
ATOM 757 O O . GLU A 1 95 ? -8.462 -13.174 -5.515 1.00 92.75 95 GLU A O 1
ATOM 762 N N . ASP A 1 96 ? -8.735 -12.773 -7.715 1.00 93.00 96 ASP A N 1
ATOM 763 C CA . ASP A 1 96 ? -7.460 -13.307 -8.165 1.00 93.00 96 ASP A CA 1
ATOM 764 C C . ASP A 1 96 ? -6.450 -12.169 -8.374 1.00 93.00 96 ASP A C 1
ATOM 766 O O . ASP A 1 96 ? -6.705 -11.219 -9.125 1.00 93.00 96 ASP A O 1
ATOM 770 N N . ILE A 1 97 ? -5.315 -12.258 -7.678 1.00 92.00 97 ILE A N 1
ATOM 771 C CA . ILE A 1 97 ? -4.229 -11.282 -7.760 1.00 92.00 97 ILE A CA 1
ATOM 772 C C . ILE A 1 97 ? -3.473 -11.372 -9.086 1.00 92.00 97 ILE A C 1
ATOM 774 O O . ILE A 1 97 ? -2.982 -10.348 -9.565 1.00 92.00 97 ILE A O 1
ATOM 778 N N . ASP A 1 98 ? -3.423 -12.539 -9.726 1.00 90.94 98 ASP A N 1
ATOM 779 C CA . ASP A 1 98 ? -2.682 -12.708 -10.975 1.00 90.94 98 ASP A CA 1
ATOM 780 C C . ASP A 1 98 ? -3.279 -11.838 -12.086 1.00 90.94 98 ASP A C 1
ATOM 782 O O . ASP A 1 98 ? -2.550 -11.246 -12.882 1.00 90.94 98 ASP A O 1
ATOM 786 N N . ASN A 1 99 ? -4.599 -11.624 -12.061 1.00 88.56 99 ASN A N 1
ATOM 787 C CA . ASN A 1 99 ? -5.277 -10.677 -12.948 1.00 88.56 99 ASN A CA 1
ATOM 788 C C . ASN A 1 99 ? -4.830 -9.221 -12.724 1.00 88.56 99 ASN A C 1
ATOM 790 O O . ASN A 1 99 ? -4.709 -8.454 -13.681 1.00 88.56 99 ASN A O 1
ATOM 794 N N . LEU A 1 100 ? -4.568 -8.825 -11.472 1.00 86.69 100 LEU A N 1
ATOM 795 C CA . LEU A 1 100 ? -4.036 -7.495 -11.155 1.00 86.69 100 LEU A CA 1
ATOM 796 C C . LEU A 1 100 ? -2.595 -7.347 -11.644 1.00 86.69 100 LEU A C 1
ATOM 798 O O . LEU A 1 100 ? -2.256 -6.336 -12.260 1.00 86.69 100 LEU A O 1
ATOM 802 N N . LEU A 1 101 ? -1.761 -8.356 -11.391 1.00 86.81 101 LEU A N 1
ATOM 803 C CA . LEU A 1 101 ? -0.360 -8.363 -11.803 1.00 86.81 101 LEU A CA 1
ATOM 804 C C . LEU A 1 101 ? -0.234 -8.349 -13.328 1.00 86.81 101 LEU A C 1
ATOM 806 O O . LEU A 1 101 ? 0.541 -7.561 -13.859 1.00 86.81 101 LEU A O 1
ATOM 810 N N . ALA A 1 102 ? -1.028 -9.147 -14.040 1.00 84.56 102 ALA A N 1
ATOM 811 C CA . ALA A 1 102 ? -1.022 -9.180 -15.499 1.00 84.56 102 ALA A CA 1
ATOM 812 C C . ALA A 1 102 ? -1.460 -7.844 -16.126 1.00 84.56 102 ALA A C 1
ATOM 814 O O . ALA A 1 102 ? -0.886 -7.423 -17.125 1.00 84.56 102 ALA A O 1
ATOM 815 N N . GLY A 1 103 ? -2.455 -7.165 -15.541 1.00 82.06 103 GLY A N 1
ATOM 816 C CA . GLY A 1 103 ? -3.009 -5.926 -16.098 1.00 82.06 103 GLY A CA 1
ATOM 817 C C . GLY A 1 103 ? -2.243 -4.645 -15.749 1.00 82.06 103 GLY A C 1
ATOM 818 O O . GLY A 1 103 ? -2.390 -3.643 -16.447 1.00 82.06 103 GLY A O 1
ATOM 819 N N . LEU A 1 104 ? -1.466 -4.641 -14.661 1.00 81.75 104 LEU A N 1
ATOM 820 C CA . LEU A 1 104 ? -0.792 -3.436 -14.153 1.00 81.75 104 LEU A CA 1
ATOM 821 C C . LEU A 1 104 ? 0.734 -3.515 -14.188 1.00 81.75 104 LEU A C 1
ATOM 823 O O . LEU A 1 104 ? 1.388 -2.485 -13.998 1.00 81.75 104 LEU A O 1
ATOM 827 N N . ARG A 1 105 ? 1.319 -4.693 -14.441 1.00 73.81 105 ARG A N 1
ATOM 828 C CA . ARG A 1 105 ? 2.767 -4.784 -14.622 1.00 73.81 105 ARG A CA 1
ATOM 829 C C . ARG A 1 105 ? 3.180 -4.059 -15.900 1.00 73.81 105 ARG A C 1
ATOM 831 O O . ARG A 1 105 ? 2.612 -4.315 -16.962 1.00 73.81 105 ARG A O 1
ATOM 838 N N . PRO A 1 106 ? 4.206 -3.195 -15.831 1.00 69.50 106 PRO A N 1
ATOM 839 C CA . PRO A 1 106 ? 4.799 -2.650 -17.035 1.00 69.50 106 PRO A CA 1
ATOM 840 C C . PRO A 1 106 ? 5.374 -3.791 -17.875 1.00 69.50 106 PRO A C 1
ATOM 842 O O . PRO A 1 106 ? 5.914 -4.764 -17.335 1.00 69.50 106 PRO A O 1
ATOM 845 N N . LEU A 1 107 ? 5.265 -3.646 -19.196 1.00 71.50 107 LEU A N 1
ATOM 846 C CA . LEU A 1 107 ? 5.825 -4.583 -20.161 1.00 71.50 107 LEU A CA 1
ATOM 847 C C . LEU A 1 107 ? 7.296 -4.839 -19.834 1.00 71.50 107 LEU A C 1
ATOM 849 O O . LEU A 1 107 ? 8.124 -3.929 -19.844 1.00 71.50 107 LEU A O 1
ATOM 853 N N . GLN A 1 108 ? 7.624 -6.097 -19.552 1.00 68.88 108 GLN A N 1
ATOM 854 C CA . GLN A 1 108 ? 8.982 -6.530 -19.206 1.00 68.88 108 GLN A CA 1
ATOM 855 C C . GLN A 1 108 ? 9.844 -6.747 -20.456 1.00 68.88 108 GLN A C 1
ATOM 857 O O . GLN A 1 108 ? 10.707 -7.624 -20.494 1.00 68.88 108 GLN A O 1
ATOM 862 N N . LEU A 1 109 ? 9.594 -5.964 -21.502 1.00 75.75 109 LEU A N 1
ATOM 863 C CA . LEU A 1 109 ? 10.325 -6.045 -22.752 1.00 75.75 109 LEU A CA 1
ATOM 864 C C . LEU A 1 109 ? 11.611 -5.243 -22.660 1.00 75.75 109 LEU A C 1
ATOM 866 O O . LEU A 1 109 ? 11.640 -4.121 -22.154 1.00 75.75 109 LEU A O 1
ATOM 870 N N . LYS A 1 110 ? 12.695 -5.844 -23.146 1.00 73.81 110 LYS A N 1
ATOM 871 C CA . LYS A 1 110 ? 14.034 -5.259 -23.116 1.00 73.81 110 LYS A CA 1
ATOM 872 C C . LYS A 1 110 ? 14.694 -5.448 -24.474 1.00 73.81 110 LYS A C 1
ATOM 874 O O . LYS A 1 110 ? 14.589 -6.515 -25.068 1.00 73.81 110 LYS A O 1
ATOM 879 N N . GLY A 1 111 ? 15.434 -4.435 -24.912 1.00 82.69 111 GLY A N 1
ATOM 880 C CA . GLY A 1 111 ? 16.176 -4.472 -26.170 1.00 82.69 111 GLY A CA 1
ATOM 881 C C . GLY A 1 111 ? 15.353 -4.030 -27.379 1.00 82.69 111 GLY A C 1
ATOM 882 O O . GLY A 1 111 ? 14.312 -3.392 -27.245 1.00 82.69 111 GLY A O 1
ATOM 883 N N . TYR A 1 112 ? 15.880 -4.317 -28.568 1.00 87.56 112 TYR A N 1
ATOM 884 C CA . TYR A 1 112 ? 15.246 -3.951 -29.830 1.00 87.56 112 TYR A CA 1
ATOM 885 C C . TYR A 1 112 ? 14.003 -4.811 -30.080 1.00 87.56 112 TYR A C 1
ATOM 887 O O . TYR A 1 112 ? 14.097 -6.037 -30.082 1.00 87.56 112 TYR A O 1
ATOM 895 N N . LEU A 1 113 ? 12.871 -4.157 -30.347 1.00 89.75 113 LEU A N 1
ATOM 896 C CA . LEU A 1 113 ? 11.684 -4.785 -30.920 1.00 89.75 113 LEU A CA 1
ATOM 897 C C . LEU A 1 113 ? 11.512 -4.325 -32.372 1.00 89.75 113 LEU A C 1
ATOM 899 O O . LEU A 1 113 ? 11.560 -3.116 -32.630 1.00 89.75 113 LEU A O 1
ATOM 903 N N . PRO A 1 114 ? 11.277 -5.251 -33.317 1.00 91.19 114 PRO A N 1
ATOM 904 C CA . PRO A 1 114 ? 10.836 -4.902 -34.661 1.00 91.19 114 PRO A CA 1
ATOM 905 C C . PRO A 1 114 ? 9.565 -4.040 -34.629 1.00 91.19 114 PRO A C 1
ATOM 907 O O . PRO A 1 114 ? 8.714 -4.209 -33.754 1.00 91.19 114 PRO A O 1
ATOM 910 N N . LEU A 1 115 ? 9.410 -3.141 -35.609 1.00 89.25 115 LEU A N 1
ATOM 911 C CA . LEU A 1 115 ? 8.314 -2.159 -35.654 1.00 89.25 115 LEU A CA 1
ATOM 912 C C . LEU A 1 115 ? 6.922 -2.797 -35.500 1.00 89.25 115 LEU A C 1
ATOM 914 O O . LEU A 1 115 ? 6.080 -2.268 -34.777 1.00 89.25 115 LEU A O 1
ATOM 918 N N . GLU A 1 116 ? 6.688 -3.938 -36.150 1.00 92.12 116 GLU A N 1
ATOM 919 C CA . GLU A 1 116 ? 5.393 -4.621 -36.079 1.00 92.12 116 GLU A CA 1
ATOM 920 C C . GLU A 1 116 ? 5.068 -5.124 -34.672 1.00 92.12 116 GLU A C 1
ATOM 922 O O . GLU A 1 116 ? 3.935 -4.977 -34.217 1.00 92.12 116 GLU A O 1
ATOM 927 N N . GLU A 1 117 ? 6.053 -5.669 -33.962 1.00 88.00 117 GLU A N 1
ATOM 928 C CA . GLU A 1 117 ? 5.865 -6.175 -32.602 1.00 88.00 117 GLU A CA 1
ATOM 929 C C . GLU A 1 117 ? 5.738 -5.039 -31.590 1.00 88.00 117 GLU A C 1
ATOM 931 O O . GLU A 1 117 ? 4.938 -5.139 -30.663 1.00 88.00 117 GLU A O 1
ATOM 936 N N . PHE A 1 118 ? 6.472 -3.939 -31.788 1.00 86.06 118 PHE A N 1
ATOM 937 C CA . PHE A 1 118 ? 6.358 -2.745 -30.951 1.00 86.06 118 PHE A CA 1
ATOM 938 C C . PHE A 1 118 ? 4.968 -2.100 -31.059 1.00 86.06 118 PHE A C 1
ATOM 940 O O . PHE A 1 118 ? 4.415 -1.662 -30.058 1.00 86.06 118 PHE A O 1
ATOM 947 N N . SER A 1 119 ? 4.373 -2.079 -32.256 1.00 85.44 119 SER A N 1
ATOM 948 C CA . SER A 1 119 ? 3.059 -1.456 -32.494 1.00 85.44 119 SER A CA 1
ATOM 949 C C . SER A 1 119 ? 1.863 -2.186 -31.866 1.00 85.44 119 SER A C 1
ATOM 951 O O . SER A 1 119 ? 0.768 -1.630 -31.826 1.00 85.44 119 SER A O 1
ATOM 953 N N . ARG A 1 120 ? 2.055 -3.432 -31.411 1.00 80.12 120 ARG A N 1
ATOM 954 C CA . ARG A 1 120 ? 1.010 -4.284 -30.813 1.00 80.12 120 ARG A CA 1
ATOM 955 C C . ARG A 1 120 ? 1.036 -4.303 -29.280 1.00 80.12 120 ARG A C 1
ATOM 957 O O . ARG A 1 120 ? 0.199 -4.984 -28.692 1.00 80.12 120 ARG A O 1
ATOM 964 N N . GLN A 1 121 ? 2.016 -3.630 -28.678 1.00 65.75 121 GLN A N 1
ATOM 965 C CA . GLN A 1 121 ? 2.180 -3.478 -27.230 1.00 65.75 121 GLN A CA 1
ATOM 966 C C . GLN A 1 121 ? 1.175 -2.486 -26.645 1.00 65.75 121 GLN A C 1
ATOM 968 O O . GLN A 1 121 ? 0.903 -1.465 -27.316 1.00 65.75 121 GLN A O 1
#

Radius of gyration: 17.33 Å; Cα contacts (8 Å, |Δi|>4): 143; chains: 1; bounding box: 46×28×59 Å

Organism: Serratia fonticola (NCBI:txid47917)

Nearest PDB structures (foldseek):
  9fo7-assembly1_U  TM=9.436E-01  e=5.359E-12  Escherichia coli
  9fp2-assembly1_E  TM=9.459E-01  e=9.777E-12  Escherichia coli
  6tj0-assembly1_A  TM=8.534E-01  e=2.180E-11  Escherichia coli K-12
  9fp2-assembly1_D  TM=9.264E-01  e=1.013E-10  Escherichia coli
  9fp0-assembly1_D  TM=9.134E-01  e=1.324E-10  Escherichia coli

Mean predicted aligned error: 6.78 Å

pLDDT: mean 88.89, std 13.49, range [37.78, 98.31]

Solvent-accessible surface area (backbone atoms only — not comparable to full-atom values): 7369 Å² total; per-residue (Å²): 140,77,87,77,86,77,75,77,53,59,74,47,76,44,79,39,64,51,61,81,51,50,64,60,50,32,51,52,39,26,53,50,33,72,75,63,41,43,50,50,39,33,33,40,35,34,71,34,99,44,81,47,74,54,55,53,53,41,35,43,51,32,46,34,74,43,78,42,58,51,86,60,51,70,70,58,50,52,54,53,58,58,71,53,60,90,52,60,61,82,74,86,56,72,91,57,61,64,64,52,51,68,74,43,54,73,82,90,77,78,82,90,64,59,71,74,66,54,73,72,108

Sequence (121 aa):
MQRGMLTIAATLIFALYQSDEIDELAHQIHSLRRSRGDGLKIVVREMSASLRYSDERLLLACGANLIVPTWHRFPIFLTMLEGIQGQRLSRHVPEDIDNLLAGLRPLQLKGYLPLEEFSRQ

InterPro domains:
  IPR017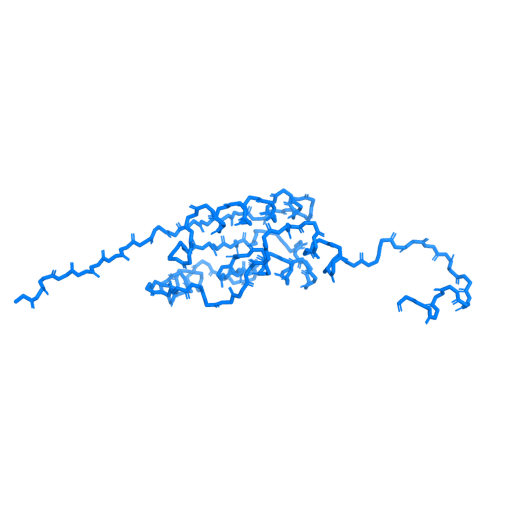745 Cellulose biosynthesis protein BcsE [PF10995] (1-120)

Foldseek 3Di:
DDPDPPVFADAAEAEDEAQVCLVVLLVVLLVCCVVVHFQYAYEYEYQDPHDDPLSVVSSVLSHHPYYHYNPDDPVVVVVVVVVCTPDGHPDDRDPDSVVSCVVRPDPPDDDDDDPVVVVVD

Secondary structure (DSSP, 8-state):
----------EEEEEE--GGGHHHHHHHHHHHHHHH-TTSEEEEEESSS---HHHHHHHHHHT-SEEE-TTS-HHHHHHHHHHTTT----S---S-HHHHHHHHSPP---S---HHHHTT-